Protein AF-N0A5V6-F1 (afdb_monomer)

Sequence (124 aa):
LLHHDYCEESFPIIILGQLICENVCLCKYGPHIKSGQVLIVNADYLVIRSAKPYLVTPGTTVHGHYGEILYEGDTLVTFIYEKSRSGDITQGLPKVEQVLEVRSIDSISMNLEKRVKGWNERIP

Foldseek 3Di:
DDPPPPPPDDQPPDDQQDFDDFQPQRVQADRTDATATFHDDDNRYTDGDHDDDDDDDPPKDADDDPPDDDDPPDDGIDDDDDDPDPDDCPPVPPVVVCVVVPPDPVVPVVVVVVVVVVVVVPDD

Organism: NCBI:txid55313

InterPro domains:
  IPR050254 DNA-directed RNA polymerase, subunit beta'', eukaryote [PTHR34995] (2-124)

Solvent-accessible surface area (backbone atoms only — not comparable to full-atom values): 8468 Å² total; per-residue (Å²): 140,77,86,76,77,76,78,88,61,80,79,76,85,84,52,79,67,41,78,49,57,60,79,52,72,40,82,87,75,39,74,80,42,75,21,20,33,31,71,43,83,54,99,80,48,75,41,63,52,74,48,85,88,77,92,78,60,92,81,42,49,72,50,83,59,93,88,62,87,83,60,94,87,63,74,56,65,49,78,77,75,89,75,88,75,77,71,84,73,85,62,90,53,69,68,60,52,46,67,74,64,68,65,77,66,64,73,57,57,61,51,49,56,55,50,53,52,60,54,56,75,72,56,132

Radius of gyration: 23.52 Å; Cα contacts (8 Å, |Δi|>4): 101; chains: 1; bounding box: 45×35×68 Å

pLDDT: mean 73.73, std 17.21, range [36.09, 94.94]

Secondary structure (DSSP, 8-state):
--------S------TT-EE-TT--BTTTBS-PPSEEEEEE-SS-EEEEE-------TTPEEPS-TTPPP-TT---EE-------PPP--SSSHHHHHHHTT---HHHHHHHHHHHHHHHTT--

Mean predicted aligned error: 15.8 Å

Nearest PDB structures (foldseek):
  8xzv-assembly1_D  TM=5.836E-01  e=6.842E-09  Spinacia oleracea
  8urw-assembly1_Z  TM=6.858E-01  e=7.506E-02  Synechococcus elongatus

Structure (mmCIF, N/CA/C/O backbone):
data_AF-N0A5V6-F1
#
_entry.id   AF-N0A5V6-F1
#
loop_
_atom_site.group_PDB
_atom_site.id
_atom_site.type_symbol
_atom_site.label_atom_id
_atom_site.label_alt_id
_atom_site.label_comp_id
_atom_site.label_asym_id
_atom_site.label_entity_id
_atom_site.label_seq_id
_atom_site.pdbx_PDB_ins_code
_atom_site.Cartn_x
_atom_site.Cartn_y
_atom_site.Cartn_z
_atom_site.occupancy
_atom_site.B_iso_or_equiv
_atom_site.auth_seq_id
_atom_site.auth_comp_id
_atom_site.auth_asym_id
_atom_site.auth_atom_id
_atom_site.pdbx_PDB_model_num
ATOM 1 N N . LEU A 1 1 ? 32.326 -6.777 3.247 1.00 36.09 1 LEU A N 1
ATOM 2 C CA . LEU A 1 1 ? 31.197 -7.508 3.862 1.00 36.09 1 LEU A CA 1
ATOM 3 C C . LEU A 1 1 ? 29.899 -6.986 3.253 1.00 36.09 1 LEU A C 1
ATOM 5 O O . LEU A 1 1 ? 29.200 -6.207 3.879 1.00 36.09 1 LEU A O 1
ATOM 9 N N . LEU A 1 2 ? 29.626 -7.338 1.997 1.00 39.06 2 LEU A N 1
ATOM 10 C CA . LEU A 1 2 ? 28.299 -7.174 1.407 1.00 39.06 2 LEU A CA 1
ATOM 11 C C . LEU A 1 2 ? 27.802 -8.595 1.200 1.00 39.06 2 LEU A C 1
ATOM 13 O O . LEU A 1 2 ? 28.361 -9.320 0.379 1.00 39.06 2 LEU A O 1
ATOM 17 N N . HIS A 1 3 ? 26.863 -9.010 2.045 1.00 41.00 3 HIS A N 1
ATOM 18 C CA . HIS A 1 3 ? 26.156 -10.270 1.888 1.00 41.00 3 HIS A CA 1
ATOM 19 C C . HIS A 1 3 ? 25.400 -10.170 0.564 1.00 41.00 3 HIS A C 1
ATOM 21 O O . HIS A 1 3 ? 24.434 -9.421 0.434 1.00 41.00 3 HIS A O 1
ATOM 27 N N . HIS A 1 4 ? 25.948 -10.814 -0.460 1.00 48.59 4 HIS A N 1
ATOM 28 C CA . HIS A 1 4 ? 25.277 -10.992 -1.731 1.00 48.59 4 HIS A CA 1
ATOM 29 C C . HIS A 1 4 ? 24.359 -12.188 -1.517 1.00 48.59 4 HIS A C 1
ATOM 31 O O . HIS A 1 4 ? 24.757 -13.328 -1.749 1.00 48.59 4 HIS A O 1
ATOM 37 N N . ASP A 1 5 ? 23.182 -11.927 -0.950 1.00 47.12 5 ASP A N 1
ATOM 38 C CA . ASP A 1 5 ? 22.140 -12.938 -0.854 1.00 47.12 5 ASP A CA 1
ATOM 39 C C . ASP A 1 5 ? 21.712 -13.246 -2.287 1.00 47.12 5 ASP A C 1
ATOM 41 O O . ASP A 1 5 ? 21.003 -12.485 -2.950 1.00 47.12 5 ASP A O 1
ATOM 45 N N . TYR A 1 6 ? 22.286 -14.330 -2.800 1.00 48.28 6 TYR A N 1
ATOM 46 C CA . TYR A 1 6 ? 21.951 -14.930 -4.072 1.00 48.28 6 TYR A CA 1
ATOM 47 C C . TYR A 1 6 ? 20.489 -15.363 -3.958 1.00 48.28 6 TYR A C 1
ATOM 49 O O . TYR A 1 6 ? 20.173 -16.371 -3.332 1.00 48.28 6 TYR A O 1
ATOM 57 N N . CYS A 1 7 ? 19.587 -14.525 -4.467 1.00 52.09 7 CYS A N 1
ATOM 58 C CA . CYS A 1 7 ? 18.167 -14.828 -4.536 1.00 52.09 7 CYS A CA 1
ATOM 59 C C . CYS A 1 7 ? 17.991 -15.908 -5.606 1.00 52.09 7 CYS A C 1
ATOM 61 O O . CYS A 1 7 ? 17.829 -15.630 -6.793 1.00 52.09 7 CYS A O 1
ATOM 63 N N . GLU A 1 8 ? 18.129 -17.155 -5.172 1.00 50.88 8 GLU A N 1
ATOM 64 C CA . GLU A 1 8 ? 17.890 -18.362 -5.952 1.00 50.88 8 GLU A CA 1
ATOM 65 C C . GLU A 1 8 ? 16.379 -18.639 -5.986 1.00 50.88 8 GLU A C 1
ATOM 67 O O . GLU A 1 8 ? 15.897 -19.660 -5.515 1.00 50.88 8 GLU A O 1
ATOM 72 N N . GLU A 1 9 ? 15.592 -17.693 -6.499 1.00 47.66 9 GLU A N 1
ATOM 73 C CA . GLU A 1 9 ? 14.148 -17.865 -6.628 1.00 47.66 9 GLU A CA 1
ATOM 74 C C . GLU A 1 9 ? 13.675 -17.412 -8.004 1.00 47.66 9 GLU A C 1
ATOM 76 O O . GLU A 1 9 ? 14.058 -16.362 -8.521 1.00 47.66 9 GLU A O 1
ATOM 81 N N . SER A 1 10 ? 12.854 -18.270 -8.609 1.00 5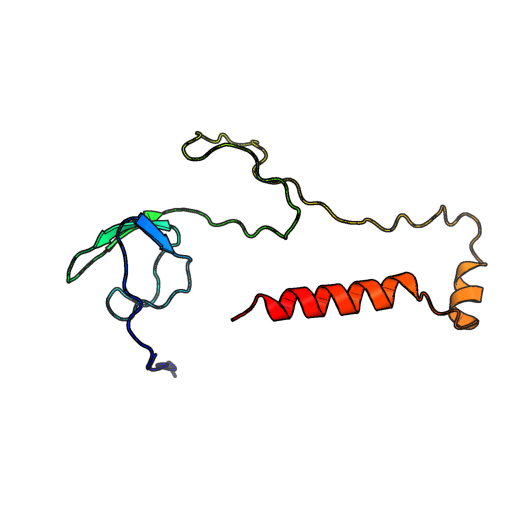3.88 10 SER A N 1
ATOM 82 C CA . SER A 1 10 ? 12.054 -18.051 -9.811 1.00 53.88 10 SER A CA 1
ATOM 83 C C . SER A 1 10 ? 11.769 -16.567 -10.039 1.00 53.88 10 SER A C 1
ATOM 85 O O . SER A 1 10 ? 11.099 -15.948 -9.215 1.00 53.88 10 SER A O 1
ATOM 87 N N . PHE A 1 11 ? 12.251 -15.992 -11.148 1.00 56.81 11 PHE A N 1
ATOM 88 C CA . PHE A 1 11 ? 11.947 -14.599 -11.472 1.00 56.81 11 PHE A CA 1
ATOM 89 C C . PHE A 1 11 ? 10.428 -14.405 -11.406 1.00 56.81 11 PHE A C 1
ATOM 91 O O . PHE A 1 11 ? 9.715 -15.067 -12.172 1.00 56.81 11 PHE A O 1
ATOM 98 N N . PRO A 1 12 ? 9.905 -13.541 -10.518 1.00 67.25 12 PRO A N 1
ATOM 99 C CA . PRO A 1 12 ? 8.478 -13.293 -10.493 1.00 67.25 12 PRO A CA 1
ATOM 100 C C . PRO A 1 12 ? 8.089 -12.748 -11.867 1.00 67.25 12 PRO A C 1
ATOM 102 O O . PRO A 1 12 ? 8.674 -11.782 -12.362 1.00 67.25 12 PRO A O 1
ATOM 105 N N . ILE A 1 13 ? 7.137 -13.420 -12.516 1.00 77.12 13 ILE A N 1
ATOM 106 C CA . ILE A 1 13 ? 6.593 -12.980 -13.799 1.00 77.12 13 ILE A CA 1
ATOM 107 C C . ILE A 1 13 ? 5.956 -11.612 -13.551 1.00 77.12 13 ILE A C 1
ATOM 109 O O . ILE A 1 13 ? 4.959 -11.513 -12.840 1.00 77.12 13 ILE A O 1
ATOM 113 N N . ILE A 1 14 ? 6.552 -10.558 -14.108 1.00 85.94 14 ILE A N 1
ATOM 114 C CA . ILE A 1 14 ? 6.028 -9.198 -13.993 1.00 85.94 14 ILE A CA 1
ATOM 115 C C . ILE A 1 14 ? 4.963 -9.005 -15.063 1.00 85.94 14 ILE A C 1
ATOM 117 O O . ILE A 1 14 ? 5.250 -9.086 -16.259 1.00 85.94 14 ILE A O 1
ATOM 121 N N . ILE A 1 15 ? 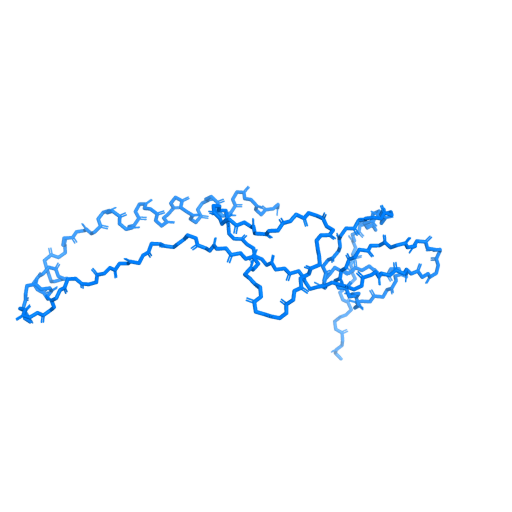3.742 -8.717 -14.629 1.00 89.44 15 ILE A N 1
ATOM 122 C CA . ILE A 1 15 ? 2.599 -8.508 -15.515 1.00 89.44 15 ILE A CA 1
ATOM 123 C C . ILE A 1 15 ? 2.286 -7.011 -15.592 1.00 89.44 15 ILE A C 1
ATOM 125 O O . ILE A 1 15 ? 2.347 -6.286 -14.596 1.00 89.44 15 ILE A O 1
ATOM 129 N N . LEU A 1 16 ? 1.931 -6.527 -16.784 1.00 92.81 16 LEU A N 1
ATOM 130 C CA . LEU A 1 16 ? 1.418 -5.166 -16.951 1.00 92.81 16 LEU A CA 1
ATOM 131 C C . LEU A 1 16 ? 0.208 -4.933 -16.037 1.00 92.81 16 LEU A C 1
ATOM 133 O O . LEU A 1 16 ? -0.698 -5.758 -15.956 1.00 92.81 16 LEU A O 1
ATOM 137 N N . GLY A 1 17 ? 0.196 -3.796 -15.346 1.00 91.69 17 GLY A N 1
ATOM 138 C CA . GLY A 1 17 ? -0.851 -3.431 -14.397 1.00 91.69 17 GLY A CA 1
ATOM 139 C C . GLY A 1 17 ? -0.690 -4.023 -12.994 1.00 91.69 17 GLY A C 1
ATOM 140 O O . GLY A 1 17 ? -1.440 -3.614 -12.108 1.00 91.69 17 GLY A O 1
ATOM 141 N N . GLN A 1 18 ? 0.277 -4.918 -12.761 1.00 91.31 18 GLN A N 1
ATOM 142 C CA . GLN A 1 18 ? 0.552 -5.489 -11.442 1.00 91.31 18 GLN A CA 1
ATOM 143 C C . GLN A 1 18 ? 0.965 -4.407 -10.436 1.00 91.31 18 GLN A C 1
ATOM 145 O O . GLN A 1 18 ? 1.715 -3.483 -10.765 1.00 91.31 18 GLN A O 1
ATOM 150 N N . LEU A 1 19 ? 0.480 -4.544 -9.200 1.00 91.38 19 LEU A N 1
ATOM 151 C CA . LEU A 1 19 ? 0.906 -3.734 -8.063 1.00 91.38 19 LEU A CA 1
ATOM 152 C C . LEU A 1 19 ? 2.093 -4.404 -7.370 1.00 91.38 19 LEU A C 1
ATOM 154 O O . LEU A 1 19 ? 2.061 -5.603 -7.096 1.00 91.38 19 LEU A O 1
ATOM 158 N N . ILE A 1 20 ? 3.124 -3.620 -7.081 1.00 89.94 20 ILE A N 1
ATOM 159 C CA . ILE A 1 20 ? 4.344 -4.061 -6.405 1.00 89.94 20 ILE A CA 1
ATOM 160 C C . ILE A 1 20 ? 4.623 -3.171 -5.194 1.00 89.94 20 ILE A C 1
ATOM 162 O O . ILE A 1 20 ? 4.305 -1.978 -5.199 1.00 89.94 20 ILE A O 1
ATOM 166 N N . CYS A 1 21 ? 5.237 -3.750 -4.167 1.00 87.31 21 CYS A N 1
ATOM 167 C CA . CYS A 1 21 ? 5.673 -3.041 -2.970 1.00 87.31 21 CYS A CA 1
ATOM 168 C C . CYS A 1 21 ? 7.200 -2.925 -2.952 1.00 87.31 21 CYS A C 1
ATOM 170 O O . CYS A 1 21 ? 7.917 -3.789 -3.456 1.00 87.31 21 CYS A O 1
ATOM 172 N N . GLU A 1 22 ? 7.693 -1.849 -2.351 1.00 80.38 22 GLU A N 1
ATOM 173 C CA . GLU A 1 22 ? 9.106 -1.654 -2.044 1.00 80.38 22 GLU A CA 1
ATOM 174 C C . GLU A 1 22 ? 9.581 -2.840 -1.189 1.00 80.38 22 GLU A C 1
ATOM 176 O O . GLU A 1 22 ? 8.837 -3.327 -0.335 1.00 80.38 22 GLU A O 1
ATOM 181 N N . ASN A 1 23 ? 10.797 -3.321 -1.460 1.00 72.56 23 ASN A N 1
ATOM 182 C CA . ASN A 1 23 ? 11.414 -4.552 -0.929 1.00 72.56 23 ASN A CA 1
ATOM 183 C C . ASN A 1 23 ? 11.114 -5.857 -1.688 1.00 72.56 23 ASN A C 1
ATOM 185 O O . ASN A 1 23 ? 11.655 -6.895 -1.315 1.00 72.56 23 ASN A O 1
ATOM 189 N N . VAL A 1 24 ? 10.343 -5.833 -2.782 1.00 72.62 24 VAL A N 1
ATOM 190 C CA . VAL A 1 24 ? 10.356 -6.955 -3.738 1.00 72.62 24 VAL A CA 1
ATOM 191 C C . VAL A 1 24 ? 11.659 -6.899 -4.538 1.00 72.62 24 VAL A C 1
ATOM 193 O O . VAL A 1 24 ? 11.902 -5.939 -5.273 1.00 72.62 24 VAL A O 1
ATOM 196 N N . CYS A 1 25 ? 12.502 -7.924 -4.399 1.00 69.19 25 CYS A N 1
ATOM 197 C CA . CYS A 1 25 ? 13.716 -8.047 -5.198 1.00 69.19 25 CYS A CA 1
ATOM 198 C C . CYS A 1 25 ? 13.345 -8.484 -6.619 1.00 69.19 25 CYS A C 1
ATOM 200 O O . CYS A 1 25 ? 12.842 -9.586 -6.828 1.00 69.19 25 CYS A O 1
ATOM 202 N N . LEU A 1 26 ? 13.603 -7.630 -7.609 1.00 76.31 26 LEU A N 1
ATOM 203 C CA . LEU A 1 26 ? 13.557 -8.026 -9.014 1.00 76.31 26 LEU A CA 1
ATOM 204 C C . LEU A 1 26 ? 14.987 -7.980 -9.538 1.00 76.31 26 LEU A C 1
ATOM 206 O O . LEU A 1 26 ? 15.404 -6.980 -10.118 1.00 76.31 26 LEU A O 1
ATOM 210 N N . CYS A 1 27 ? 15.746 -9.063 -9.341 1.00 68.44 27 CYS A N 1
ATOM 211 C CA . CYS A 1 27 ? 17.172 -9.145 -9.691 1.00 68.44 27 CYS A CA 1
ATOM 212 C C . CYS A 1 27 ? 17.482 -8.645 -11.112 1.00 68.44 27 CYS A C 1
ATOM 214 O O . CYS A 1 27 ? 18.525 -8.042 -11.340 1.00 68.44 27 CYS A O 1
ATOM 216 N N . LYS A 1 28 ? 16.547 -8.841 -12.052 1.00 76.69 28 LYS A N 1
ATOM 217 C CA . LYS A 1 28 ? 16.647 -8.370 -13.439 1.00 76.69 28 LYS A CA 1
ATOM 218 C C . LYS A 1 28 ? 16.620 -6.840 -13.592 1.00 76.69 28 LYS A C 1
ATOM 220 O O . LYS A 1 28 ? 17.246 -6.314 -14.501 1.00 76.69 28 LYS A O 1
ATOM 225 N N . TYR A 1 29 ? 15.889 -6.135 -12.732 1.00 78.19 29 TYR A N 1
ATOM 226 C CA . TYR A 1 29 ? 15.619 -4.695 -12.846 1.00 78.19 29 TYR A CA 1
ATOM 227 C C . TYR A 1 29 ? 16.253 -3.863 -11.719 1.00 78.19 29 TYR A C 1
ATOM 229 O O . TYR A 1 29 ? 16.193 -2.636 -11.749 1.00 78.19 29 TYR A O 1
ATOM 237 N N . GLY A 1 30 ? 16.882 -4.523 -10.743 1.00 75.88 30 GLY A N 1
ATOM 238 C CA . GLY A 1 30 ? 17.641 -3.910 -9.659 1.00 75.88 30 GLY A CA 1
ATOM 239 C C . GLY A 1 30 ? 17.081 -4.221 -8.262 1.00 75.88 30 GLY A C 1
ATOM 240 O O . GLY A 1 30 ? 15.926 -4.619 -8.115 1.00 75.88 30 GLY A O 1
ATOM 241 N N . PRO A 1 31 ? 17.897 -4.028 -7.210 1.00 69.88 31 PRO A N 1
ATOM 242 C CA . PRO A 1 31 ? 17.558 -4.417 -5.836 1.00 69.88 31 PRO A CA 1
ATOM 243 C C . PRO A 1 31 ? 16.539 -3.493 -5.146 1.00 69.88 31 PRO A C 1
ATOM 245 O O . PRO A 1 31 ? 15.979 -3.856 -4.115 1.00 69.88 31 PRO A O 1
ATOM 248 N N . HIS A 1 32 ? 16.296 -2.292 -5.681 1.00 75.06 32 HIS A N 1
ATOM 249 C CA . HIS A 1 32 ? 15.493 -1.261 -5.017 1.00 75.06 32 HIS A CA 1
ATOM 250 C C . HIS A 1 32 ? 14.446 -0.684 -5.958 1.00 75.06 32 HIS A C 1
ATOM 252 O O . HIS A 1 32 ? 14.644 0.359 -6.585 1.00 75.06 32 HIS A O 1
ATOM 258 N N . ILE A 1 33 ? 13.316 -1.372 -6.049 1.00 83.50 33 ILE A N 1
ATOM 259 C CA . ILE A 1 33 ? 12.191 -0.933 -6.866 1.00 83.50 33 ILE A CA 1
ATOM 260 C C . ILE A 1 33 ? 11.173 -0.222 -5.990 1.00 83.50 33 ILE A C 1
ATOM 262 O O . ILE A 1 33 ? 10.879 -0.640 -4.871 1.00 83.50 33 ILE A O 1
ATOM 266 N N . LYS A 1 34 ? 10.655 0.895 -6.502 1.00 87.06 34 LYS A N 1
ATOM 267 C CA . LYS A 1 34 ? 9.633 1.682 -5.818 1.00 87.06 34 LYS A CA 1
ATOM 268 C C . LYS A 1 34 ? 8.295 0.955 -5.842 1.00 87.06 34 LYS A C 1
ATOM 270 O O . LYS A 1 34 ? 7.938 0.334 -6.841 1.00 87.06 34 LYS A O 1
ATOM 275 N N .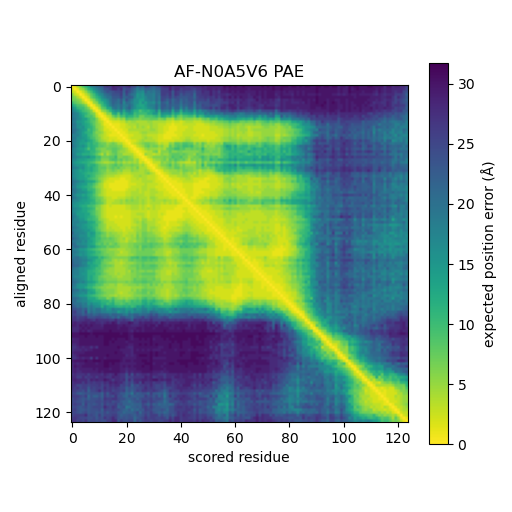 SER A 1 35 ? 7.540 1.099 -4.757 1.00 91.69 35 SER A N 1
ATOM 276 C CA . SER A 1 35 ? 6.143 0.669 -4.714 1.00 91.69 35 SER A CA 1
ATOM 277 C C . SER A 1 35 ? 5.335 1.361 -5.810 1.00 91.69 35 SER A C 1
ATOM 279 O O . SER A 1 35 ? 5.528 2.553 -6.069 1.00 91.69 35 SER A O 1
ATOM 281 N N . GLY A 1 36 ? 4.402 0.649 -6.434 1.00 93.81 36 GLY A N 1
ATOM 282 C CA . GLY A 1 36 ? 3.584 1.236 -7.486 1.00 93.81 36 GLY A CA 1
ATOM 283 C C . GLY A 1 36 ? 2.912 0.235 -8.406 1.00 93.81 36 GLY A C 1
ATOM 284 O O . GLY A 1 36 ? 2.853 -0.959 -8.125 1.00 93.81 36 GLY A O 1
ATOM 285 N N . GLN A 1 37 ? 2.407 0.754 -9.521 1.00 93.81 37 GLN A N 1
ATOM 286 C CA . GLN A 1 37 ? 1.803 -0.030 -10.592 1.00 93.81 37 GLN A CA 1
ATOM 287 C C . GLN A 1 37 ? 2.746 -0.119 -11.792 1.00 93.81 37 GLN A C 1
ATOM 289 O O . GLN A 1 37 ? 3.250 0.903 -12.263 1.00 93.81 37 GLN A O 1
ATOM 294 N N . VAL A 1 38 ? 2.941 -1.322 -12.326 1.00 93.69 38 VAL A N 1
ATOM 295 C CA . VAL A 1 38 ? 3.720 -1.546 -13.550 1.00 93.69 38 VAL A CA 1
ATOM 296 C C . VAL A 1 38 ? 2.949 -1.012 -14.760 1.00 93.69 38 VAL A C 1
ATOM 298 O O . VAL A 1 38 ? 1.871 -1.508 -15.082 1.00 93.69 38 VAL A O 1
ATOM 301 N N . LEU A 1 39 ? 3.507 -0.014 -15.447 1.00 94.94 39 LEU A N 1
ATOM 302 C CA . LEU A 1 39 ? 2.932 0.569 -16.664 1.00 94.94 39 LEU A CA 1
ATOM 303 C C . LEU A 1 39 ? 3.565 0.023 -17.943 1.00 94.94 39 LEU A C 1
ATOM 305 O O . LEU A 1 39 ? 2.875 -0.113 -18.948 1.00 94.94 39 LEU A O 1
ATOM 309 N N . ILE A 1 40 ? 4.872 -0.254 -17.922 1.00 93.62 40 ILE A N 1
ATOM 310 C CA . ILE A 1 40 ? 5.618 -0.764 -19.079 1.00 93.62 40 ILE A CA 1
ATOM 311 C C . ILE A 1 40 ? 6.614 -1.813 -18.599 1.00 93.62 40 ILE A C 1
ATOM 313 O O . ILE A 1 40 ? 7.344 -1.581 -17.632 1.00 93.62 40 ILE A O 1
ATOM 317 N N . VAL A 1 41 ? 6.664 -2.934 -19.317 1.00 90.75 41 VAL A N 1
ATOM 318 C CA . VAL A 1 41 ? 7.660 -3.992 -19.139 1.00 90.75 41 VAL A CA 1
ATOM 319 C C . VAL A 1 41 ? 8.517 -4.058 -20.397 1.00 90.75 41 VAL A C 1
ATOM 321 O O . VAL A 1 41 ? 7.999 -4.300 -21.485 1.00 90.75 41 VAL A O 1
ATOM 324 N N . ASN A 1 42 ? 9.820 -3.832 -20.251 1.00 89.00 42 ASN A N 1
ATOM 325 C CA . ASN A 1 42 ? 10.812 -4.008 -21.308 1.00 89.00 42 ASN A CA 1
ATOM 326 C C . ASN A 1 42 ? 11.832 -5.088 -20.887 1.00 89.00 42 ASN A C 1
ATOM 328 O O . ASN A 1 42 ? 11.875 -5.515 -19.727 1.00 89.00 42 ASN A O 1
ATOM 332 N N . ALA A 1 43 ? 12.647 -5.554 -21.832 1.00 84.44 43 ALA A N 1
ATOM 333 C CA . ALA A 1 43 ? 13.771 -6.440 -21.571 1.00 84.44 43 ALA A CA 1
ATOM 334 C C . ALA A 1 43 ? 14.725 -5.841 -20.527 1.00 84.44 43 ALA A C 1
ATOM 336 O O . ALA A 1 43 ? 15.098 -6.564 -19.608 1.00 84.44 43 ALA A O 1
ATOM 337 N N . ASP A 1 44 ? 15.003 -4.537 -20.609 1.00 84.69 44 ASP A N 1
ATOM 338 C CA . ASP A 1 44 ? 16.068 -3.898 -19.821 1.00 84.69 44 ASP A CA 1
ATOM 339 C C . ASP A 1 44 ? 15.561 -2.968 -18.708 1.00 84.69 44 ASP A C 1
ATOM 341 O O . ASP A 1 44 ? 16.314 -2.607 -17.808 1.00 84.69 44 ASP A O 1
ATOM 345 N N . TYR A 1 45 ? 14.287 -2.558 -18.744 1.00 86.62 45 TYR A N 1
ATOM 346 C CA . TYR A 1 45 ? 13.732 -1.616 -17.768 1.00 86.62 45 TYR A CA 1
ATOM 347 C C . TYR A 1 45 ? 12.239 -1.823 -17.492 1.00 86.62 45 TYR A C 1
ATOM 349 O O . TYR A 1 45 ? 11.513 -2.472 -18.250 1.00 86.62 45 TYR A O 1
ATOM 357 N N . LEU A 1 46 ? 11.781 -1.209 -16.399 1.00 89.81 46 LEU A N 1
ATOM 358 C CA . LEU A 1 46 ? 10.378 -1.090 -16.016 1.00 89.81 46 LEU A CA 1
ATOM 359 C C . LEU A 1 46 ? 9.999 0.383 -15.915 1.00 89.81 46 LEU A C 1
ATOM 361 O O . LEU A 1 46 ? 10.789 1.206 -15.454 1.00 89.81 46 LEU A O 1
ATOM 365 N N . VAL A 1 47 ? 8.761 0.704 -16.283 1.00 92.25 47 VAL A N 1
ATOM 366 C CA . VAL A 1 47 ? 8.151 1.991 -15.932 1.00 92.25 47 VAL A CA 1
ATOM 367 C C . VAL A 1 47 ? 7.074 1.728 -14.903 1.00 92.25 47 VAL A C 1
ATOM 369 O O . VAL A 1 47 ? 6.129 0.983 -15.163 1.00 92.25 47 VAL A O 1
ATOM 372 N N . ILE A 1 48 ? 7.226 2.341 -13.734 1.00 92.56 48 ILE A N 1
ATOM 373 C CA . ILE A 1 48 ? 6.328 2.160 -12.599 1.00 92.56 48 ILE A CA 1
ATOM 374 C C . ILE A 1 48 ? 5.697 3.502 -12.259 1.00 92.56 48 ILE A C 1
ATOM 376 O O . ILE A 1 48 ? 6.393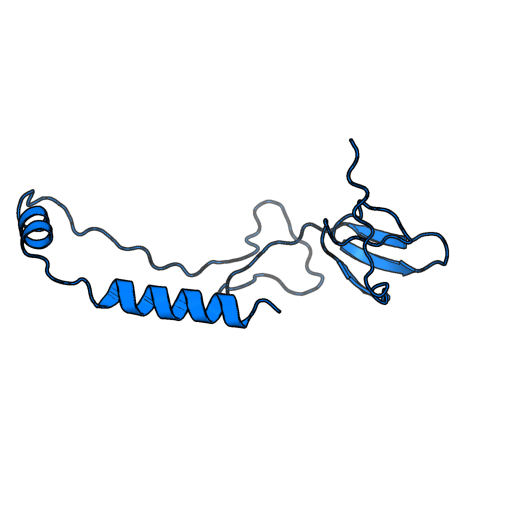 4.495 -12.032 1.00 92.56 48 ILE A O 1
ATOM 380 N N . ARG A 1 49 ? 4.366 3.525 -12.178 1.00 94.38 49 ARG A N 1
ATOM 381 C CA . ARG A 1 49 ? 3.647 4.624 -11.539 1.00 94.38 49 ARG A CA 1
ATOM 382 C C . AR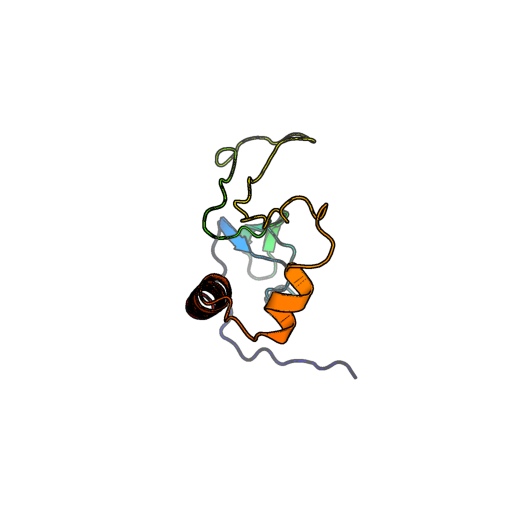G A 1 49 ? 3.805 4.467 -10.036 1.00 94.38 49 ARG A C 1
ATOM 384 O O . ARG A 1 49 ? 3.159 3.608 -9.440 1.00 94.38 49 ARG A O 1
ATOM 391 N N . SER A 1 50 ? 4.676 5.284 -9.454 1.00 93.44 50 SER A N 1
ATOM 392 C CA . SER A 1 50 ? 4.936 5.280 -8.014 1.00 93.44 50 SER A CA 1
ATOM 393 C C . SER A 1 50 ? 3.645 5.470 -7.214 1.00 93.44 50 SER A C 1
ATOM 395 O O . SER A 1 50 ? 2.812 6.314 -7.558 1.00 93.44 50 SER A O 1
ATOM 397 N N . ALA A 1 51 ? 3.490 4.693 -6.146 1.00 92.31 51 ALA A N 1
ATOM 398 C CA . ALA A 1 51 ? 2.388 4.803 -5.200 1.00 92.31 51 ALA A CA 1
ATOM 399 C C . ALA A 1 51 ? 2.879 4.535 -3.773 1.00 92.31 51 ALA A C 1
ATOM 401 O O . ALA A 1 51 ? 3.897 3.878 -3.565 1.00 92.31 51 ALA A O 1
ATOM 402 N N . LYS A 1 52 ? 2.134 5.024 -2.779 1.00 90.69 52 LYS A N 1
ATOM 403 C CA . LYS A 1 52 ? 2.364 4.701 -1.366 1.00 90.69 52 LYS A CA 1
ATOM 404 C C . LYS A 1 52 ? 1.350 3.640 -0.934 1.00 90.69 52 LYS A C 1
ATOM 406 O O . LYS A 1 52 ? 0.167 3.966 -0.854 1.00 90.69 52 LYS A O 1
ATOM 411 N N . PRO A 1 53 ? 1.768 2.385 -0.703 1.00 89.62 53 PRO A N 1
ATOM 412 C CA . PRO A 1 53 ? 0.866 1.366 -0.196 1.00 89.62 53 PRO A CA 1
ATOM 413 C C . PRO A 1 53 ? 0.561 1.633 1.282 1.00 89.62 53 PRO A C 1
ATOM 415 O O . PRO A 1 53 ? 1.446 2.011 2.050 1.00 89.62 53 PRO A O 1
ATOM 418 N N . TYR A 1 54 ? -0.687 1.403 1.680 1.00 87.56 54 TYR A N 1
ATOM 419 C CA . TYR A 1 54 ? -1.130 1.484 3.070 1.00 87.56 54 TYR A CA 1
ATOM 420 C C . TYR A 1 54 ? -1.595 0.104 3.520 1.00 87.56 54 TYR A C 1
ATOM 422 O O . TYR A 1 54 ? -2.441 -0.515 2.876 1.00 87.56 54 TYR A O 1
ATOM 430 N N . LEU A 1 55 ? -1.029 -0.385 4.622 1.00 87.31 55 LEU A N 1
ATOM 431 C CA . LEU A 1 55 ? -1.456 -1.644 5.221 1.00 87.31 55 LEU A CA 1
ATOM 432 C C . LEU A 1 55 ? -2.768 -1.436 5.973 1.00 87.31 55 LEU A C 1
ATOM 434 O O . LEU A 1 55 ? -2.917 -0.483 6.739 1.00 87.31 55 LEU A O 1
ATOM 438 N N . VAL A 1 56 ? -3.703 -2.359 5.773 1.00 86.88 56 VAL A N 1
ATOM 439 C CA . VAL A 1 56 ? -5.016 -2.341 6.416 1.00 86.88 56 VAL A CA 1
ATOM 440 C C . VAL A 1 56 ? -5.276 -3.670 7.110 1.00 86.88 56 VAL A C 1
ATOM 442 O O . VAL A 1 56 ? -4.871 -4.728 6.627 1.00 86.88 56 VAL A O 1
ATOM 445 N N . THR A 1 57 ? -5.931 -3.631 8.268 1.00 86.69 57 THR A N 1
ATOM 446 C CA . THR A 1 57 ? -6.316 -4.849 8.986 1.00 86.69 57 THR A CA 1
ATOM 447 C C . THR A 1 57 ? -7.668 -5.356 8.492 1.00 86.69 57 THR A C 1
ATOM 449 O O . THR A 1 57 ? -8.527 -4.553 8.138 1.00 86.69 57 THR A O 1
ATOM 452 N N . PRO A 1 58 ? -7.935 -6.671 8.529 1.00 86.00 58 PRO A N 1
ATOM 453 C CA . PRO A 1 58 ? -9.265 -7.185 8.219 1.00 86.00 58 PRO A CA 1
ATOM 454 C C . PRO A 1 58 ? -10.350 -6.484 9.051 1.00 86.00 58 PRO A C 1
ATOM 456 O O . PRO A 1 58 ? -10.178 -6.283 10.253 1.00 86.00 58 PRO A O 1
ATOM 459 N N . GLY A 1 59 ? -11.457 -6.109 8.410 1.00 84.25 59 GLY A N 1
ATOM 460 C CA . GLY A 1 59 ? -12.552 -5.370 9.046 1.00 84.25 59 GLY A CA 1
ATOM 461 C C . GLY A 1 59 ? -12.407 -3.845 9.019 1.00 84.25 59 GLY A C 1
ATOM 462 O O . GLY A 1 59 ? -13.317 -3.159 9.467 1.00 84.25 59 GLY A O 1
ATOM 463 N N . THR A 1 60 ? -11.314 -3.290 8.483 1.00 91.00 60 THR A N 1
ATOM 464 C CA . THR A 1 60 ? -11.240 -1.852 8.182 1.00 91.00 60 THR A CA 1
ATOM 465 C C . THR A 1 60 ? -12.178 -1.467 7.046 1.00 91.00 60 THR A C 1
ATOM 467 O O . THR A 1 60 ? -12.244 -2.175 6.038 1.00 91.00 60 THR A O 1
ATOM 470 N N . THR A 1 61 ? -12.794 -0.293 7.144 1.00 92.06 61 THR A N 1
ATOM 471 C CA . THR A 1 61 ? -13.477 0.339 6.009 1.00 92.06 61 THR A CA 1
ATOM 472 C C . THR A 1 61 ? -12.460 1.139 5.206 1.00 92.06 61 THR A C 1
ATOM 474 O O . THR A 1 61 ? -11.816 2.027 5.760 1.00 92.06 61 THR A O 1
ATOM 477 N N . VAL A 1 62 ? -12.313 0.833 3.918 1.00 92.25 62 VAL A N 1
ATOM 478 C CA . VAL A 1 62 ? -11.544 1.656 2.972 1.00 92.25 62 VAL A CA 1
ATOM 479 C C . VAL A 1 62 ? -12.496 2.673 2.354 1.00 92.25 62 VAL A C 1
ATOM 481 O O . VAL A 1 62 ? -13.594 2.308 1.934 1.00 92.25 62 VAL A O 1
ATOM 484 N N . HIS A 1 63 ? -12.084 3.934 2.335 1.00 93.38 63 HIS A N 1
ATOM 485 C CA . HIS A 1 63 ? -12.851 5.032 1.757 1.00 93.38 63 HIS A CA 1
ATOM 486 C C . HIS A 1 63 ? -12.369 5.342 0.345 1.00 93.38 63 HIS A C 1
ATOM 488 O O . HIS A 1 63 ? -11.202 5.134 0.008 1.00 93.38 63 HIS A O 1
ATOM 494 N N . GLY A 1 64 ? -13.288 5.868 -0.455 1.00 89.56 64 GLY A N 1
ATOM 495 C CA . GLY A 1 64 ? -13.062 6.203 -1.850 1.00 89.56 64 GLY A CA 1
ATOM 496 C C . GLY A 1 64 ? -13.153 5.008 -2.799 1.00 89.56 64 GLY A C 1
ATOM 497 O O . GLY A 1 64 ? -13.110 3.837 -2.411 1.00 89.56 64 GLY A O 1
ATOM 498 N N . HIS A 1 65 ? -13.311 5.318 -4.077 1.00 89.50 65 HIS A N 1
ATOM 499 C CA . HIS A 1 65 ? -13.398 4.345 -5.156 1.00 89.50 65 HIS A CA 1
ATOM 500 C C . HIS A 1 65 ? -12.122 4.320 -6.001 1.00 89.50 65 HIS A C 1
ATOM 502 O O . HIS A 1 65 ? -11.302 5.239 -5.996 1.00 89.50 65 HIS A O 1
ATOM 508 N N . TYR A 1 66 ? -11.935 3.237 -6.758 1.00 88.88 66 TYR A N 1
ATOM 509 C CA . TYR A 1 66 ? -10.805 3.136 -7.676 1.00 88.88 66 TYR A CA 1
ATOM 510 C C . TYR A 1 66 ? -10.802 4.305 -8.675 1.00 88.88 66 TYR A C 1
ATOM 512 O O . TYR A 1 66 ? -11.794 4.543 -9.361 1.00 88.88 66 TYR A O 1
ATOM 520 N N . GLY A 1 67 ? -9.665 4.999 -8.777 1.00 88.50 67 GLY A N 1
ATOM 521 C CA . GLY A 1 67 ? -9.478 6.134 -9.686 1.00 88.50 67 GLY A CA 1
ATOM 522 C C . GLY A 1 67 ? -9.949 7.482 -9.135 1.00 88.50 67 GLY A C 1
ATOM 523 O O . GLY A 1 67 ? -9.795 8.489 -9.823 1.00 88.50 67 GLY A O 1
ATOM 524 N N . GLU A 1 68 ? -10.482 7.517 -7.914 1.00 93.00 68 GLU A N 1
ATOM 525 C CA . GLU A 1 68 ? -10.843 8.761 -7.245 1.00 93.00 68 GLU A CA 1
ATOM 526 C C . GLU A 1 68 ? -9.604 9.612 -6.931 1.00 93.00 68 GLU A C 1
ATOM 528 O O . GLU A 1 68 ? -8.523 9.100 -6.618 1.00 93.00 68 GLU A O 1
ATOM 533 N N . ILE A 1 69 ? -9.758 10.929 -7.063 1.00 92.56 69 ILE A N 1
ATOM 534 C CA . ILE A 1 69 ? -8.716 11.899 -6.731 1.00 92.56 69 ILE A CA 1
ATOM 535 C C . ILE A 1 69 ? -8.834 12.207 -5.243 1.00 92.56 69 ILE A C 1
ATOM 537 O O . ILE A 1 69 ? -9.902 12.590 -4.780 1.00 92.56 69 ILE A O 1
ATOM 541 N N . LEU A 1 70 ? -7.724 12.059 -4.525 1.00 91.56 70 LEU A N 1
ATOM 542 C CA . LEU A 1 70 ? -7.633 12.322 -3.093 1.00 91.56 70 LEU A CA 1
ATOM 543 C C . LEU A 1 70 ? -6.956 13.669 -2.847 1.00 91.56 70 LEU A C 1
ATOM 545 O O . LEU A 1 70 ? -5.970 14.011 -3.510 1.00 91.56 70 LEU A O 1
ATOM 549 N N . TYR A 1 71 ? -7.455 14.393 -1.858 1.00 94.31 71 TYR A N 1
ATOM 550 C CA . TYR A 1 71 ? -6.917 15.652 -1.372 1.00 94.31 71 TYR A CA 1
ATOM 551 C C . TYR A 1 71 ? -6.291 15.487 0.014 1.00 94.31 71 TYR A C 1
ATOM 553 O O . TYR A 1 71 ? -6.507 14.511 0.736 1.00 94.31 71 TYR A O 1
ATOM 561 N N . GLU A 1 72 ? -5.456 16.452 0.391 1.00 94.31 72 GLU A N 1
ATOM 562 C CA . GLU A 1 72 ? -4.880 16.481 1.729 1.00 94.31 72 GLU A CA 1
ATOM 563 C C . GLU A 1 72 ? -5.985 16.639 2.784 1.00 94.31 72 GLU A C 1
ATOM 565 O O . GLU A 1 72 ? -6.823 17.533 2.691 1.00 94.31 72 GLU A O 1
ATOM 570 N N . GLY A 1 73 ? -5.970 15.763 3.790 1.00 93.00 73 GLY A N 1
ATOM 571 C CA . GLY A 1 73 ? -6.999 15.695 4.831 1.00 93.00 73 GLY A CA 1
ATOM 572 C C . GLY A 1 73 ? -8.076 14.635 4.586 1.00 93.00 73 GLY A C 1
ATOM 573 O O . GLY A 1 73 ? -8.810 14.312 5.522 1.00 93.00 73 GLY A O 1
ATOM 574 N N . ASP A 1 74 ? -8.137 14.040 3.392 1.00 94.19 74 ASP A N 1
ATOM 575 C CA . ASP A 1 74 ? -9.098 12.977 3.101 1.00 94.19 74 ASP A CA 1
ATOM 576 C C . ASP A 1 74 ? -8.825 11.726 3.945 1.00 94.19 74 ASP A C 1
ATOM 578 O O . ASP A 1 74 ? -7.688 11.276 4.132 1.00 94.19 74 ASP A O 1
ATOM 582 N N . THR A 1 75 ? -9.899 11.132 4.464 1.00 92.81 75 THR A N 1
ATOM 583 C CA . THR A 1 75 ? -9.806 9.887 5.230 1.00 92.81 75 THR A CA 1
ATOM 584 C C . THR A 1 75 ? -9.675 8.719 4.264 1.00 92.81 75 THR A C 1
ATOM 586 O O . THR A 1 75 ? -10.611 8.440 3.530 1.00 92.81 75 THR A O 1
ATOM 589 N N . LEU A 1 76 ? -8.546 8.004 4.291 1.00 91.69 76 LEU A N 1
ATOM 590 C CA . LEU A 1 76 ? -8.330 6.828 3.434 1.00 91.69 76 LEU A CA 1
ATOM 591 C C . LEU A 1 76 ? -8.959 5.553 4.005 1.00 91.69 76 LEU A C 1
ATOM 593 O O . LEU A 1 76 ? -9.492 4.726 3.271 1.00 91.69 76 LEU A O 1
ATOM 597 N N . VAL A 1 77 ? -8.860 5.356 5.324 1.00 93.00 77 VAL A N 1
ATOM 598 C CA . VAL A 1 77 ? -9.247 4.105 5.993 1.00 93.00 77 VAL A CA 1
ATOM 599 C C . VAL A 1 77 ? -9.772 4.395 7.400 1.00 93.00 77 VAL A C 1
ATOM 601 O O . VAL A 1 77 ? -9.192 5.199 8.128 1.00 93.00 77 VAL A O 1
ATOM 604 N N . THR A 1 78 ? -10.830 3.699 7.817 1.00 92.19 78 THR A N 1
ATOM 605 C CA . THR A 1 78 ? -11.283 3.640 9.215 1.00 92.19 78 THR A CA 1
ATOM 606 C C . THR A 1 78 ? -10.978 2.270 9.810 1.00 92.19 78 THR A C 1
ATOM 608 O O . THR A 1 78 ? -11.458 1.244 9.326 1.00 92.19 78 THR A O 1
ATOM 611 N N . PHE A 1 79 ? -10.196 2.260 10.892 1.00 89.00 79 PHE A N 1
ATOM 612 C CA . PHE A 1 79 ? -9.846 1.049 11.630 1.00 89.00 79 PHE A CA 1
ATOM 613 C C . PHE A 1 79 ? -10.861 0.749 12.727 1.00 89.00 79 PHE A C 1
ATOM 615 O O . PHE A 1 79 ? -11.205 1.622 13.524 1.00 89.00 79 PHE A O 1
ATOM 622 N N . ILE A 1 80 ? -11.284 -0.512 12.806 1.00 85.69 80 ILE A N 1
ATOM 623 C CA . ILE A 1 80 ? -12.036 -1.023 13.950 1.00 85.69 80 ILE A CA 1
ATOM 624 C C . ILE A 1 80 ? -11.023 -1.547 14.962 1.00 85.69 80 ILE A C 1
ATOM 626 O O . ILE A 1 80 ? -10.274 -2.483 14.684 1.00 85.69 80 ILE A O 1
ATOM 630 N N . TYR A 1 81 ? -11.006 -0.946 16.146 1.00 76.00 81 TYR A N 1
ATOM 631 C CA . TYR A 1 81 ? -10.221 -1.435 17.269 1.00 76.00 81 TYR A CA 1
ATOM 632 C C . TYR A 1 81 ? -11.081 -1.457 18.526 1.00 76.00 81 TYR A C 1
ATOM 634 O O . TYR A 1 81 ? -11.897 -0.567 18.767 1.00 76.00 81 TYR A O 1
ATOM 642 N N . GLU A 1 82 ? -10.897 -2.491 19.338 1.00 75.00 82 GLU A N 1
ATOM 643 C CA . GLU A 1 82 ? -11.508 -2.553 20.655 1.00 75.00 82 GLU A CA 1
ATOM 644 C C . GLU A 1 82 ? -10.634 -1.765 21.629 1.00 75.00 82 GLU A C 1
ATOM 646 O O . GLU A 1 82 ? -9.437 -2.025 21.769 1.00 75.00 82 GLU A O 1
ATOM 651 N N . LYS A 1 83 ? -11.224 -0.773 22.292 1.00 70.06 83 LYS A N 1
ATOM 652 C CA . LYS A 1 83 ? -10.552 -0.016 23.344 1.00 70.06 83 LYS A CA 1
ATOM 653 C C . LYS A 1 83 ? -11.098 -0.480 24.685 1.00 70.06 83 LYS A C 1
ATOM 655 O O . LYS A 1 83 ? -12.245 -0.186 25.013 1.00 70.06 83 LYS A O 1
ATOM 660 N N . SER A 1 84 ? -10.275 -1.147 25.492 1.00 62.81 84 SER A N 1
ATOM 661 C CA . SER A 1 84 ? -10.625 -1.423 26.884 1.00 62.81 84 SER A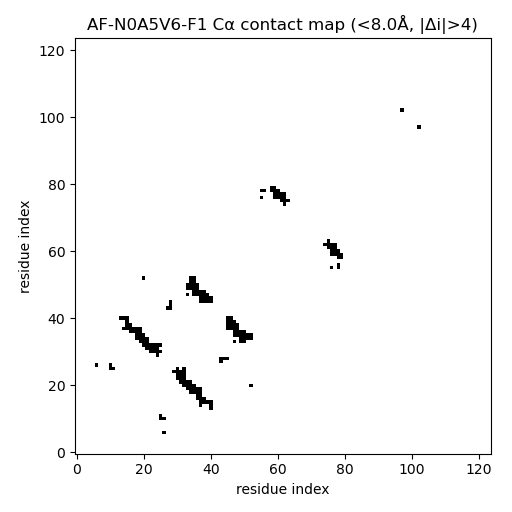 CA 1
ATOM 662 C C . SER A 1 84 ? -10.714 -0.094 27.639 1.00 62.81 84 SER A C 1
ATOM 664 O O . SER A 1 84 ? -9.699 0.539 27.943 1.00 62.81 84 SER A O 1
ATOM 666 N N . ARG A 1 85 ? -11.929 0.372 27.922 1.00 71.00 85 ARG A N 1
ATOM 667 C CA . ARG A 1 85 ? -12.136 1.524 28.797 1.00 71.00 85 ARG A CA 1
ATOM 668 C C . ARG A 1 85 ? -11.930 1.040 30.229 1.00 71.00 85 ARG A C 1
ATOM 670 O O . ARG A 1 85 ? -12.724 0.243 30.719 1.00 71.00 85 ARG A O 1
ATOM 677 N N . SER A 1 86 ? -10.868 1.490 30.900 1.00 63.69 86 SER A N 1
ATOM 678 C CA . SER A 1 86 ? -10.787 1.286 32.348 1.00 63.69 86 SER A CA 1
ATOM 679 C C . SER A 1 86 ? -11.987 1.997 32.962 1.00 63.69 86 SER A C 1
ATOM 681 O O . SER A 1 86 ? -12.163 3.196 32.739 1.00 63.69 86 SER A O 1
ATOM 683 N N . GLY A 1 87 ? -12.816 1.256 33.699 1.00 67.12 87 GLY A N 1
ATOM 684 C CA . GLY A 1 87 ? -13.790 1.859 34.598 1.00 67.12 87 GLY A CA 1
ATOM 685 C C . GLY A 1 87 ? -13.090 2.871 35.502 1.00 67.12 87 GLY A C 1
ATOM 686 O O . GLY A 1 87 ? -11.898 2.721 35.798 1.00 67.12 87 GLY A O 1
ATOM 687 N N . ASP A 1 88 ? -13.825 3.917 35.857 1.00 58.22 88 ASP A N 1
ATOM 688 C CA . ASP A 1 88 ? -13.376 5.001 36.719 1.00 58.22 88 ASP A CA 1
ATOM 689 C C . ASP A 1 88 ? -12.707 4.421 37.981 1.00 58.22 88 ASP A C 1
ATOM 691 O O . ASP A 1 88 ? -13.326 3.666 38.733 1.00 58.22 88 ASP A O 1
ATOM 695 N N . ILE A 1 89 ? -11.411 4.691 38.171 1.00 58.00 89 ILE A N 1
ATOM 696 C CA . ILE A 1 89 ? -10.589 4.142 39.268 1.00 58.00 89 ILE A CA 1
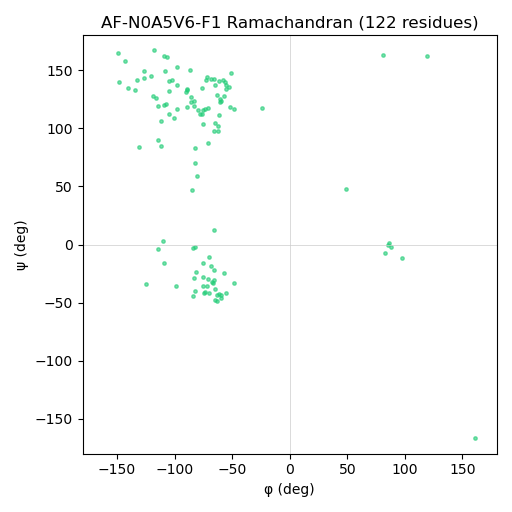ATOM 697 C C . ILE A 1 89 ? -10.769 5.030 40.506 1.00 58.00 89 ILE A C 1
ATOM 699 O O . ILE A 1 89 ? -9.812 5.469 41.132 1.00 58.00 89 ILE A O 1
ATOM 703 N N . THR A 1 90 ? -12.002 5.376 40.850 1.00 53.44 90 THR A N 1
ATOM 704 C CA . THR A 1 90 ? -12.277 6.166 42.059 1.00 53.44 90 THR A CA 1
ATOM 705 C C . THR A 1 90 ? -12.370 5.288 43.308 1.00 53.44 90 THR A C 1
ATOM 707 O O . THR A 1 90 ? -12.453 5.800 44.420 1.00 53.44 90 THR A O 1
ATOM 710 N N . GLN A 1 91 ? -12.254 3.963 43.159 1.00 54.53 91 GLN A N 1
ATOM 711 C CA . GLN A 1 91 ? -12.045 3.019 44.256 1.00 54.53 91 GLN A CA 1
ATOM 712 C C . GLN A 1 91 ? -10.669 2.370 44.095 1.00 54.53 91 GLN A C 1
ATOM 714 O O . GLN A 1 91 ? -10.517 1.370 43.405 1.00 54.53 91 GLN A O 1
ATOM 719 N N . GLY A 1 92 ? -9.637 2.969 44.685 1.00 49.31 92 GLY A N 1
ATOM 720 C CA . GLY A 1 92 ? -8.229 2.589 44.504 1.00 49.31 92 GLY A CA 1
ATOM 721 C C . GLY A 1 92 ? -7.798 1.208 45.027 1.00 49.31 92 GLY A C 1
ATOM 722 O O . GLY A 1 92 ? -6.599 0.970 45.093 1.00 49.31 92 GLY A O 1
ATOM 723 N N . LEU A 1 93 ? -8.714 0.303 45.397 1.00 52.94 93 LEU A N 1
ATOM 724 C CA . LEU A 1 93 ? -8.389 -0.980 46.047 1.00 52.94 93 LEU A CA 1
ATOM 725 C C . LEU A 1 93 ? -8.917 -2.281 45.383 1.00 52.94 93 LEU A C 1
ATOM 727 O O . LEU A 1 93 ? -8.154 -3.246 45.384 1.00 52.94 93 LEU A O 1
ATOM 731 N N . PRO A 1 94 ? -10.098 -2.378 44.727 1.00 51.47 94 PRO A N 1
ATOM 732 C CA . PRO A 1 94 ? -10.626 -3.684 44.291 1.00 51.47 94 PRO A CA 1
ATOM 733 C C . PRO A 1 94 ? -9.816 -4.348 43.164 1.00 51.47 94 PRO A C 1
ATOM 735 O O . PRO A 1 94 ? -9.937 -5.543 42.904 1.00 51.47 94 PRO A O 1
ATOM 738 N N . LYS A 1 95 ? -8.992 -3.569 42.449 1.00 53.53 95 LYS A N 1
ATOM 739 C CA . LYS A 1 95 ? -8.233 -4.042 41.280 1.00 53.53 95 LYS A CA 1
ATOM 740 C C . LYS A 1 95 ? -6.932 -4.752 41.666 1.00 53.53 95 LYS A C 1
ATOM 742 O O . LYS A 1 95 ? -6.499 -5.637 40.939 1.00 53.53 95 LYS A O 1
ATOM 747 N N . VAL A 1 96 ? -6.332 -4.397 42.807 1.00 52.50 96 VAL A N 1
ATOM 748 C CA . VAL A 1 96 ? -5.155 -5.103 43.349 1.00 52.50 96 VAL A CA 1
ATOM 749 C C . VAL A 1 96 ? -5.581 -6.433 43.974 1.00 52.50 96 VAL A C 1
ATOM 751 O O . VAL A 1 96 ? -4.888 -7.431 43.804 1.00 52.50 96 VAL A O 1
ATOM 754 N N . GLU A 1 97 ? -6.759 -6.477 44.601 1.00 53.28 97 GLU A N 1
ATOM 755 C CA . GLU A 1 97 ? -7.341 -7.704 45.162 1.00 53.28 97 GLU A CA 1
ATOM 756 C C . GLU A 1 97 ? -7.598 -8.759 44.073 1.00 53.28 97 GLU A C 1
ATOM 758 O O . GLU A 1 97 ? -7.210 -9.909 44.235 1.00 53.28 97 GLU A O 1
ATOM 763 N N . GLN A 1 98 ? -8.128 -8.370 42.907 1.00 54.00 98 GLN A N 1
ATOM 764 C CA . GLN A 1 98 ? -8.328 -9.299 41.782 1.00 54.00 98 GLN A CA 1
ATOM 765 C C . GLN A 1 98 ? -7.023 -9.806 41.145 1.00 54.00 98 GLN A C 1
ATOM 767 O O . GLN A 1 98 ? -6.983 -10.938 40.662 1.00 54.00 98 GLN A O 1
ATOM 772 N N . VAL A 1 99 ? -5.962 -8.988 41.140 1.00 53.12 99 VAL A N 1
ATOM 773 C CA . VAL A 1 99 ? -4.630 -9.378 40.639 1.00 53.12 99 VAL A CA 1
ATOM 774 C C . VAL A 1 99 ? -3.944 -10.354 41.600 1.00 53.12 99 VAL A C 1
ATOM 776 O O . VAL A 1 99 ? -3.269 -11.274 41.146 1.00 53.12 99 VAL A O 1
ATOM 779 N N . LEU A 1 100 ? -4.142 -10.193 42.911 1.00 50.72 100 LEU A N 1
ATOM 780 C CA . LEU A 1 100 ? -3.610 -11.107 43.927 1.00 50.72 100 LEU A CA 1
ATOM 781 C C . LEU A 1 100 ? -4.469 -12.378 44.105 1.00 50.72 100 LEU A C 1
ATOM 783 O O . LEU A 1 100 ? -3.929 -13.407 44.498 1.00 50.72 100 LEU A O 1
ATOM 787 N N . GLU A 1 101 ? -5.764 -12.346 43.763 1.00 50.97 101 GLU A N 1
ATOM 788 C CA . GLU A 1 101 ? -6.676 -13.508 43.799 1.00 50.97 101 GLU A CA 1
ATOM 789 C C . GLU A 1 101 ? -6.602 -14.433 42.566 1.00 50.97 101 GLU A C 1
ATOM 791 O O . GLU A 1 101 ? -7.298 -15.445 42.535 1.00 50.97 101 GLU A O 1
ATOM 796 N N . VAL A 1 102 ? -5.786 -14.125 41.546 1.00 48.94 102 VAL A N 1
ATOM 797 C CA . VAL A 1 102 ? -5.644 -14.944 40.318 1.00 48.94 102 VAL A CA 1
ATOM 798 C C . VAL A 1 102 ? -7.007 -15.317 39.709 1.00 48.94 102 VAL A C 1
ATOM 800 O O . VAL A 1 102 ? -7.277 -16.467 39.365 1.00 48.94 102 VAL A O 1
ATOM 803 N N . ARG A 1 103 ? -7.908 -14.342 39.553 1.00 47.47 103 ARG A N 1
ATOM 804 C CA . ARG A 1 103 ? -9.105 -14.566 38.731 1.00 47.47 103 ARG A CA 1
ATOM 805 C C . ARG A 1 103 ? -8.693 -14.453 37.271 1.00 47.47 103 ARG A C 1
ATOM 807 O O . ARG A 1 103 ? -8.288 -13.383 36.816 1.00 47.47 103 ARG A O 1
ATOM 814 N N . SER A 1 104 ? -8.738 -15.568 36.551 1.00 51.44 104 SER A N 1
ATOM 815 C CA . SER A 1 104 ? -8.382 -15.611 35.140 1.00 51.44 104 SER A CA 1
ATOM 816 C C . SER A 1 104 ? -9.303 -14.688 34.342 1.00 51.44 104 SER A C 1
ATOM 818 O O . SER A 1 104 ? -10.531 -14.761 34.406 1.00 51.44 104 SER A O 1
ATOM 820 N N . ILE A 1 105 ? -8.705 -13.768 33.586 1.00 55.34 105 ILE A N 1
ATOM 821 C CA . ILE A 1 105 ? -9.441 -12.935 32.634 1.00 55.34 105 ILE A CA 1
ATOM 822 C C . ILE A 1 105 ? -9.606 -13.774 31.362 1.00 55.34 105 ILE A C 1
ATOM 824 O O . ILE A 1 105 ? -8.949 -13.545 30.343 1.00 55.34 105 ILE A O 1
ATOM 828 N N . ASP A 1 106 ? -10.448 -14.804 31.457 1.00 54.91 106 ASP A N 1
ATOM 829 C CA . ASP A 1 106 ? -10.630 -15.840 30.429 1.00 54.91 106 ASP A CA 1
ATOM 830 C C . ASP A 1 106 ? -11.028 -15.257 29.062 1.00 54.91 106 ASP A C 1
ATOM 832 O O . ASP A 1 106 ? -10.731 -15.828 28.012 1.00 54.91 106 ASP A O 1
ATOM 836 N N . SER A 1 107 ? -11.641 -14.070 29.049 1.00 53.69 107 SER A N 1
ATOM 837 C CA . SER A 1 107 ? -12.112 -13.410 27.830 1.00 53.69 107 SER A CA 1
ATOM 838 C C . SER A 1 107 ? -11.008 -12.769 26.981 1.00 53.69 107 SER A C 1
ATOM 840 O O . SER A 1 107 ? -11.164 -12.693 25.762 1.00 53.69 107 SER A O 1
ATOM 842 N N . ILE A 1 108 ? -9.885 -12.335 27.571 1.00 57.06 108 ILE A N 1
ATOM 843 C CA . ILE A 1 108 ? -8.803 -11.666 26.821 1.00 57.06 108 ILE A CA 1
ATOM 844 C C . ILE A 1 108 ? -7.864 -12.698 26.186 1.00 57.06 108 ILE A C 1
ATOM 846 O O . ILE A 1 108 ? -7.526 -12.584 25.006 1.00 57.06 108 ILE A O 1
ATOM 850 N N . SER A 1 109 ? -7.484 -13.732 26.944 1.00 56.62 109 SER A N 1
ATOM 851 C CA . SER A 1 109 ? -6.540 -14.765 26.492 1.00 56.62 109 SER A CA 1
ATOM 852 C C . SER A 1 109 ? -7.083 -15.562 25.299 1.00 56.62 109 SER A C 1
ATOM 854 O O . SER A 1 109 ? -6.433 -15.663 24.256 1.00 56.62 109 SER A O 1
ATOM 856 N N . MET A 1 110 ? -8.334 -16.031 25.392 1.00 56.59 110 MET A N 1
ATOM 857 C CA . MET A 1 110 ? -8.953 -16.825 24.324 1.00 56.59 110 MET A CA 1
ATOM 858 C C . MET A 1 110 ? -9.171 -16.025 23.031 1.00 56.59 110 MET A C 1
ATOM 860 O O . MET A 1 110 ? -9.149 -16.601 21.941 1.00 56.59 110 MET A O 1
ATOM 864 N N . ASN A 1 111 ? -9.399 -14.708 23.122 1.00 61.09 111 ASN A N 1
ATOM 865 C CA . ASN A 1 111 ? -9.538 -13.850 21.944 1.00 61.09 111 ASN A CA 1
ATOM 866 C C . ASN A 1 111 ? -8.177 -13.605 21.274 1.00 61.09 111 ASN A C 1
ATOM 868 O O . ASN A 1 111 ? -8.073 -13.679 20.049 1.00 61.09 111 ASN A O 1
ATOM 872 N N . LEU A 1 112 ? -7.126 -13.388 22.071 1.00 66.12 112 LEU A N 1
ATOM 873 C CA . LEU A 1 112 ? -5.776 -13.146 21.572 1.00 66.12 112 LEU A CA 1
ATOM 874 C C . LEU A 1 112 ? -5.209 -14.371 20.840 1.00 66.12 112 LEU A C 1
ATOM 876 O O . LEU A 1 112 ? -4.741 -14.230 19.712 1.0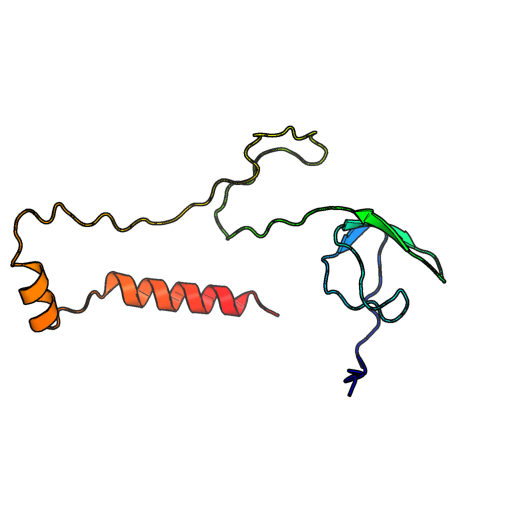0 66.12 112 LEU A O 1
ATOM 880 N N . GLU A 1 113 ? -5.316 -15.573 21.416 1.00 67.50 113 GLU A N 1
ATOM 881 C CA . GLU A 1 113 ? -4.827 -16.800 20.766 1.00 67.50 113 GLU A CA 1
ATOM 882 C C . GLU A 1 113 ? -5.511 -17.066 19.421 1.00 67.50 113 GLU A C 1
ATOM 884 O O . GLU A 1 113 ? -4.852 -17.401 18.434 1.00 67.50 113 GLU A O 1
ATOM 889 N N . LYS A 1 114 ? -6.836 -16.882 19.352 1.00 69.44 114 LYS A N 1
ATOM 890 C CA . LYS A 1 114 ? -7.594 -17.055 18.104 1.00 69.44 114 LYS A CA 1
ATOM 891 C C . LYS A 1 114 ? -7.191 -16.031 17.043 1.00 69.44 114 LYS A C 1
ATOM 893 O O . LYS A 1 114 ? -7.095 -16.380 15.868 1.00 69.44 114 LYS A O 1
ATOM 898 N N . ARG A 1 115 ? -6.926 -14.782 17.440 1.00 69.12 115 ARG A N 1
ATOM 899 C CA . ARG A 1 115 ? -6.492 -13.720 16.518 1.00 69.12 115 ARG A CA 1
ATOM 900 C C . ARG A 1 115 ? -5.079 -13.950 15.995 1.00 69.12 115 ARG A C 1
ATOM 902 O O . ARG A 1 115 ? -4.867 -13.792 14.799 1.00 69.12 115 ARG A O 1
ATOM 909 N N . VAL A 1 116 ? -4.152 -14.376 16.855 1.00 71.25 116 VAL A N 1
ATOM 910 C CA . VAL A 1 116 ? -2.769 -14.699 16.462 1.00 71.25 116 VAL A CA 1
ATOM 911 C C . VAL A 1 116 ? -2.740 -15.878 15.486 1.00 71.25 116 VAL A C 1
ATOM 913 O O . VAL A 1 116 ? -2.066 -15.802 14.462 1.00 71.25 116 VAL A O 1
ATOM 916 N N . LYS A 1 117 ? -3.529 -16.935 15.731 1.00 69.94 117 LYS A N 1
ATOM 917 C CA . LYS A 1 117 ? -3.662 -18.051 14.777 1.00 69.94 117 LYS A CA 1
ATOM 918 C C . LYS A 1 117 ? -4.203 -17.593 13.419 1.00 69.94 117 LYS A C 1
ATOM 920 O O . LYS A 1 117 ? -3.601 -17.904 12.398 1.00 69.94 117 LYS A O 1
ATOM 925 N N . GLY A 1 118 ? -5.256 -16.772 13.405 1.00 67.25 118 GLY A N 1
ATOM 926 C CA . GLY A 1 118 ? -5.825 -16.239 12.162 1.00 67.25 118 GLY A CA 1
ATOM 927 C C . GLY A 1 118 ? -4.901 -15.286 11.388 1.00 67.25 118 GLY A C 1
ATOM 928 O O . GLY A 1 118 ? -5.089 -15.107 10.185 1.00 67.25 118 GLY A O 1
ATOM 929 N N . TRP A 1 119 ? -3.914 -14.666 12.044 1.00 68.88 119 TRP A N 1
ATOM 930 C CA . TRP A 1 119 ? -2.865 -13.896 11.363 1.00 68.88 119 TRP A CA 1
ATOM 931 C C . TRP A 1 119 ? -1.852 -14.813 10.675 1.00 68.88 119 TRP A C 1
ATOM 933 O O . TRP A 1 119 ? -1.502 -14.559 9.527 1.00 68.88 119 TRP A O 1
ATOM 943 N N . ASN A 1 120 ? -1.446 -15.901 11.334 1.00 60.22 120 ASN A N 1
ATOM 944 C CA . ASN A 1 120 ? -0.467 -16.850 10.797 1.00 60.22 120 ASN A CA 1
ATOM 945 C C . ASN A 1 120 ? -1.013 -17.691 9.635 1.00 60.22 120 ASN A C 1
ATOM 947 O O . ASN A 1 120 ? -0.259 -18.053 8.747 1.00 60.22 120 ASN A O 1
ATOM 951 N N . GLU A 1 121 ? -2.319 -17.962 9.595 1.00 63.81 121 GLU A N 1
ATOM 952 C CA . GLU A 1 121 ? -2.961 -18.697 8.490 1.00 63.81 121 GLU A CA 1
ATOM 953 C C . GLU A 1 121 ? -3.027 -17.903 7.171 1.00 63.81 121 GLU A C 1
ATOM 955 O O . GLU A 1 121 ? -3.383 -18.455 6.132 1.00 63.81 121 GLU A O 1
ATOM 960 N N . ARG A 1 122 ? -2.721 -16.598 7.198 1.00 53.50 122 ARG A N 1
ATOM 961 C CA . ARG A 1 122 ? -2.758 -15.709 6.021 1.00 53.50 122 ARG A CA 1
ATOM 962 C C . ARG A 1 122 ? -1.379 -15.265 5.542 1.00 53.50 122 ARG A C 1
ATOM 964 O O . ARG A 1 122 ? -1.300 -14.460 4.615 1.00 53.50 122 ARG A O 1
ATOM 971 N N . ILE A 1 123 ? -0.322 -15.761 6.175 1.00 44.88 123 ILE A N 1
ATOM 972 C CA . ILE A 1 123 ? 1.055 -15.587 5.720 1.00 44.88 123 ILE A CA 1
ATOM 973 C C . ILE A 1 123 ? 1.398 -16.877 4.954 1.00 44.88 123 ILE A C 1
ATOM 975 O O . ILE A 1 123 ? 1.296 -17.942 5.562 1.00 44.88 123 ILE A O 1
ATOM 979 N N . PRO A 1 124 ? 1.686 -16.811 3.638 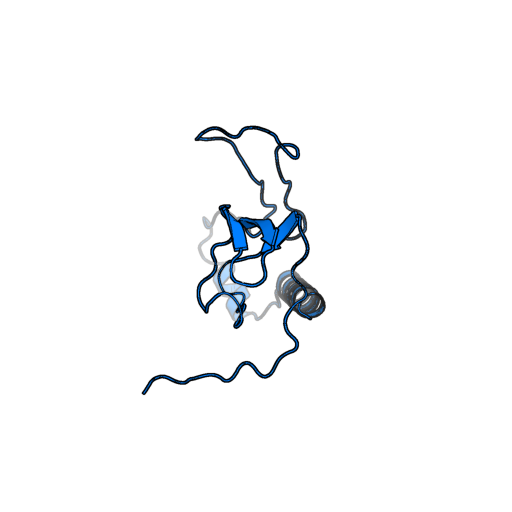1.00 51.66 124 PRO A N 1
ATOM 980 C CA . PRO A 1 124 ? 2.094 -17.976 2.852 1.00 51.66 124 PRO A CA 1
ATOM 981 C C . PRO A 1 124 ? 3.362 -18.639 3.393 1.00 51.66 124 PRO A C 1
ATOM 983 O O . PRO A 1 124 ? 4.239 -17.895 3.892 1.00 51.66 124 PRO A O 1
#